Protein AF-A0A923W7W1-F1 (afdb_monomer)

Sequence (43 aa):
EYTSTQEDGSIAAAERMIPFVAAYVDKVDIAGKCITVDWQPDY

Secondary structure (DSSP, 8-state):
--EEE-TTS-EEE-------STTTEEEEETTTTEEEE------

Nearest PDB structures (foldseek):
  1v1i-assembly1_B  TM=3.838E-01  e=7.770E+00  Human mastadenovirus C

pLDDT: mean 88.76, std 10.68, range [45.0, 98.25]

Foldseek 3Di:
DDWDQDPVRDIDDDDDDDDPDVVFWPDDDPVVRDTDTPDDPPD

Mean predicted aligned error: 4.92 Å

Radius of gyration: 13.51 Å; Cα contacts (8 Å, |Δi|>4): 41; chains: 1; bounding box: 28×19×36 Å

Solvent-accessible surface area (backbone atoms only — not comparable to full-atom values): 3039 Å² total; per-residue (Å²): 137,56,68,42,76,45,98,87,71,49,77,40,82,50,88,81,90,76,72,98,41,79,88,32,42,77,42,79,37,78,90,76,74,43,72,44,61,67,72,73,80,86,122

Structure (mmCIF, N/CA/C/O backbone):
data_AF-A0A923W7W1-F1
#
_entry.id   AF-A0A923W7W1-F1
#
loop_
_atom_site.group_PDB
_atom_site.id
_atom_site.type_symbol
_atom_site.label_atom_id
_atom_site.label_alt_id
_atom_site.label_comp_id
_atom_site.label_asym_id
_atom_site.label_entity_id
_atom_site.label_seq_id
_atom_site.pdbx_PDB_ins_code
_atom_site.Cartn_x
_atom_site.Cartn_y
_atom_site.Cartn_z
_atom_site.occupancy
_atom_site.B_iso_or_equiv
_atom_site.auth_seq_id
_atom_site.auth_comp_id
_atom_site.auth_asym_id
_atom_site.auth_atom_id
_atom_site.pdbx_PDB_model_num
ATOM 1 N N . GLU A 1 1 ? 10.066 0.443 -3.723 1.00 71.75 1 GLU A N 1
ATOM 2 C CA . GLU A 1 1 ? 9.523 1.253 -4.835 1.00 71.75 1 GLU A CA 1
ATOM 3 C C . GLU A 1 1 ? 9.495 0.392 -6.087 1.00 71.75 1 GLU A C 1
ATOM 5 O O . GLU A 1 1 ? 10.378 -0.449 -6.224 1.00 71.75 1 GLU A O 1
ATOM 10 N N . TYR A 1 2 ? 8.472 0.527 -6.935 1.00 80.06 2 TYR A N 1
ATOM 11 C CA . TYR A 1 2 ? 8.406 -0.212 -8.196 1.00 80.06 2 TYR A CA 1
ATOM 12 C C . TYR A 1 2 ? 8.965 0.628 -9.338 1.00 80.06 2 TYR A C 1
ATOM 14 O O . TYR A 1 2 ? 8.686 1.825 -9.429 1.00 80.06 2 TYR A O 1
ATOM 22 N N . THR A 1 3 ? 9.736 -0.013 -10.207 1.00 87.62 3 THR A N 1
ATOM 23 C CA . THR A 1 3 ? 10.379 0.635 -11.338 1.00 87.62 3 THR A CA 1
ATOM 24 C C . THR A 1 3 ? 10.129 -0.127 -12.633 1.00 87.62 3 THR A C 1
ATOM 26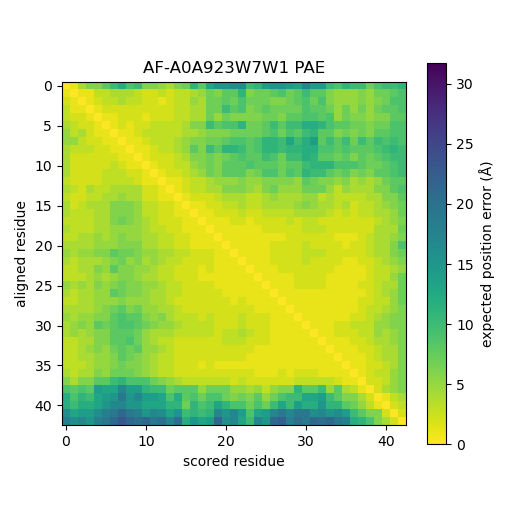 O O . THR A 1 3 ? 9.990 -1.350 -12.630 1.00 87.62 3 THR A O 1
ATOM 29 N N . SER A 1 4 ? 10.070 0.610 -13.742 1.00 86.00 4 SER A N 1
ATOM 30 C CA . SER A 1 4 ? 9.992 0.060 -15.096 1.00 86.00 4 SER A CA 1
ATOM 31 C C . SER A 1 4 ? 11.179 0.542 -15.922 1.00 86.00 4 SER A C 1
ATOM 33 O O . SER A 1 4 ? 11.670 1.659 -15.737 1.00 86.00 4 SER A O 1
ATOM 35 N N . THR A 1 5 ? 11.639 -0.301 -16.841 1.00 90.88 5 THR A N 1
ATOM 36 C CA . THR A 1 5 ? 12.669 0.057 -17.819 1.00 90.88 5 THR A CA 1
ATOM 37 C C . THR A 1 5 ? 12.013 0.764 -19.001 1.00 90.88 5 THR A C 1
ATOM 39 O O . THR A 1 5 ? 11.028 0.275 -19.550 1.00 90.88 5 THR A O 1
ATOM 42 N N . GLN A 1 6 ? 12.544 1.925 -19.369 1.00 88.25 6 GLN A N 1
ATOM 43 C CA . GLN A 1 6 ? 12.115 2.697 -20.534 1.00 88.25 6 GLN A CA 1
ATOM 44 C C . GLN A 1 6 ? 12.884 2.258 -21.790 1.00 88.25 6 GLN A C 1
ATOM 46 O O . GLN A 1 6 ? 13.910 1.587 -21.691 1.00 88.25 6 GLN A O 1
ATOM 51 N N . GLU A 1 7 ? 12.424 2.666 -22.974 1.00 89.69 7 GLU A N 1
ATOM 52 C CA . GLU A 1 7 ? 13.012 2.270 -24.268 1.00 89.69 7 GLU A CA 1
ATOM 53 C C . GLU A 1 7 ? 14.494 2.671 -24.426 1.00 89.69 7 GLU A C 1
ATOM 55 O O . GLU A 1 7 ? 15.254 1.974 -25.090 1.00 89.69 7 GLU A O 1
ATOM 60 N N . ASP A 1 8 ? 14.924 3.743 -23.755 1.00 92.56 8 ASP A N 1
ATOM 61 C CA . ASP A 1 8 ? 16.318 4.225 -23.707 1.00 92.56 8 ASP A CA 1
ATOM 62 C C . ASP A 1 8 ? 17.180 3.502 -22.640 1.00 92.56 8 ASP A C 1
ATOM 64 O O . ASP A 1 8 ? 18.303 3.891 -22.337 1.00 92.56 8 ASP A O 1
ATOM 68 N N . GLY A 1 9 ? 16.647 2.457 -21.998 1.00 88.94 9 GLY A N 1
ATOM 69 C CA . GLY A 1 9 ? 17.346 1.673 -20.971 1.00 88.94 9 GLY A CA 1
ATOM 70 C C . GLY A 1 9 ? 17.417 2.331 -19.588 1.00 88.94 9 GLY A C 1
ATOM 71 O O . GLY A 1 9 ? 17.939 1.731 -18.647 1.00 88.94 9 GLY A O 1
ATOM 72 N N . SER A 1 10 ? 16.867 3.536 -19.424 1.00 92.75 10 SER A N 1
ATOM 73 C CA . SER A 1 10 ? 16.742 4.183 -18.116 1.00 92.75 10 SER A CA 1
ATOM 74 C C . SER A 1 10 ? 15.654 3.526 -17.255 1.00 92.75 10 SER A C 1
ATOM 76 O O . SER A 1 10 ? 14.647 3.024 -17.756 1.00 92.75 10 SER A O 1
ATOM 78 N N . ILE A 1 11 ? 15.857 3.530 -15.935 1.00 92.38 11 ILE A N 1
ATOM 79 C CA . ILE A 1 11 ? 14.908 3.002 -14.948 1.00 92.38 11 ILE A CA 1
ATOM 80 C C . ILE A 1 11 ? 14.094 4.172 -14.390 1.00 92.38 11 ILE A C 1
ATOM 82 O O . ILE A 1 11 ? 14.671 5.131 -13.879 1.00 92.38 11 ILE A O 1
ATOM 86 N N . ALA A 1 12 ? 12.767 4.080 -14.458 1.00 89.62 12 ALA A N 1
ATOM 87 C CA . ALA A 1 12 ? 11.854 5.091 -13.930 1.00 89.62 12 ALA A CA 1
ATOM 88 C C . ALA A 1 12 ? 10.926 4.505 -12.866 1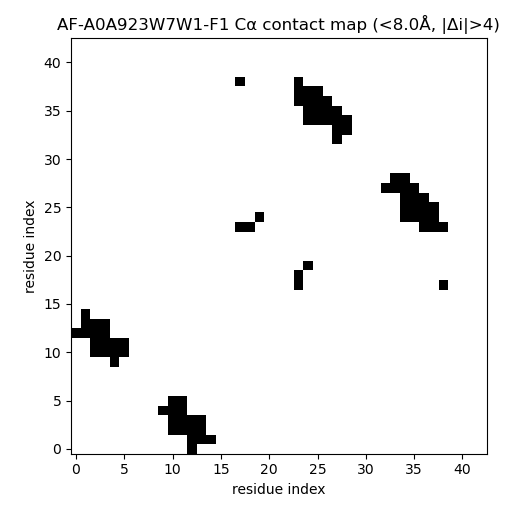.00 89.62 12 ALA A C 1
ATOM 90 O O . ALA A 1 12 ? 10.577 3.325 -12.916 1.00 89.62 12 ALA A O 1
ATOM 91 N N . ALA 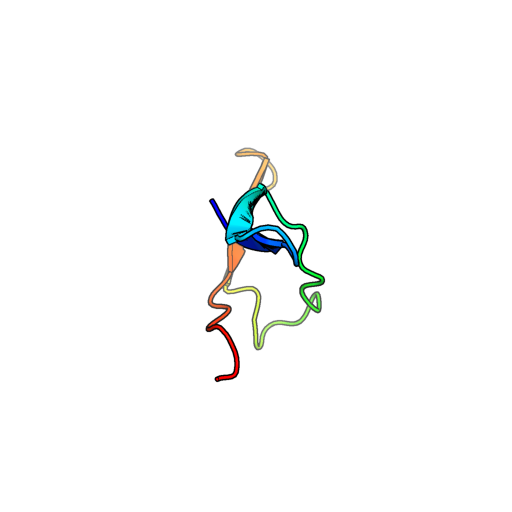A 1 13 ? 10.506 5.344 -11.916 1.00 91.12 13 ALA A N 1
ATOM 92 C CA . ALA A 1 13 ? 9.408 5.010 -11.018 1.00 91.12 13 ALA A CA 1
ATOM 93 C C . ALA A 1 13 ? 8.140 4.746 -11.840 1.00 91.12 13 ALA A C 1
ATOM 95 O O . ALA A 1 13 ? 7.839 5.489 -12.775 1.00 91.12 13 ALA A O 1
ATOM 96 N N . ALA A 1 14 ? 7.418 3.683 -11.494 1.00 86.56 14 ALA A N 1
ATOM 97 C CA . ALA A 1 14 ? 6.242 3.247 -12.231 1.00 86.56 14 ALA A CA 1
ATOM 98 C C . ALA A 1 14 ? 5.038 3.074 -11.304 1.00 86.56 14 ALA A C 1
ATOM 100 O O . ALA A 1 14 ? 5.160 2.634 -10.158 1.00 86.56 14 ALA A O 1
ATOM 101 N N . GLU A 1 15 ? 3.861 3.398 -11.830 1.00 89.69 15 GLU A N 1
ATOM 102 C CA . GLU A 1 15 ? 2.583 3.189 -11.158 1.00 89.69 15 GLU A CA 1
ATOM 103 C C . GLU A 1 15 ? 2.063 1.768 -11.426 1.00 89.69 15 GLU A C 1
ATOM 105 O O . GLU A 1 15 ? 2.364 1.160 -12.455 1.00 89.69 15 GLU A O 1
ATOM 110 N N . 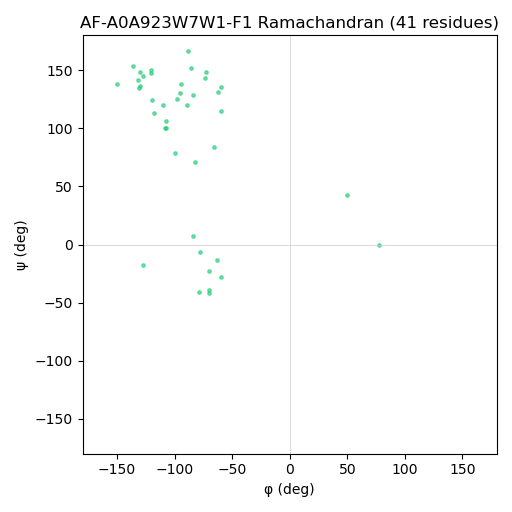ARG A 1 16 ? 1.271 1.221 -10.496 1.00 86.00 16 ARG A N 1
ATOM 111 C CA . ARG A 1 16 ? 0.583 -0.068 -10.661 1.00 86.00 16 ARG A CA 1
ATOM 112 C C . ARG A 1 16 ? -0.879 0.063 -10.263 1.00 86.00 16 ARG A C 1
ATOM 114 O O . ARG A 1 16 ? -1.196 0.703 -9.262 1.00 86.00 16 ARG A O 1
ATOM 121 N N . MET A 1 17 ? -1.759 -0.599 -11.007 1.00 90.19 17 MET A N 1
ATOM 122 C CA . MET A 1 17 ? -3.158 -0.756 -10.618 1.00 90.19 17 MET A CA 1
ATOM 123 C C . MET A 1 17 ? -3.307 -2.014 -9.765 1.00 90.19 17 MET A C 1
ATOM 125 O O . MET A 1 17 ? -3.017 -3.109 -10.234 1.00 90.19 17 MET A O 1
ATOM 129 N N . ILE A 1 18 ? -3.774 -1.855 -8.527 1.00 89.81 18 ILE A N 1
ATOM 130 C CA . ILE A 1 18 ? -4.033 -2.966 -7.604 1.00 89.81 18 ILE A CA 1
ATOM 131 C C . ILE A 1 18 ? -5.552 -3.086 -7.420 1.00 89.81 18 ILE A C 1
ATOM 133 O O . ILE A 1 18 ? -6.178 -2.122 -6.966 1.00 89.81 18 ILE A O 1
ATOM 137 N N . PRO A 1 19 ? -6.178 -4.228 -7.756 1.00 92.56 19 PRO A N 1
ATOM 138 C CA . PRO A 1 19 ? -7.592 -4.457 -7.490 1.00 92.56 19 PRO A CA 1
ATOM 139 C C . PRO A 1 19 ? -7.877 -4.438 -5.985 1.00 92.56 19 PRO A C 1
ATOM 141 O O . PRO A 1 19 ? -7.219 -5.124 -5.205 1.00 92.56 19 PRO A O 1
ATOM 144 N N . PHE A 1 20 ? -8.895 -3.685 -5.566 1.00 94.50 20 PHE A N 1
ATOM 145 C CA . PHE A 1 20 ? -9.259 -3.565 -4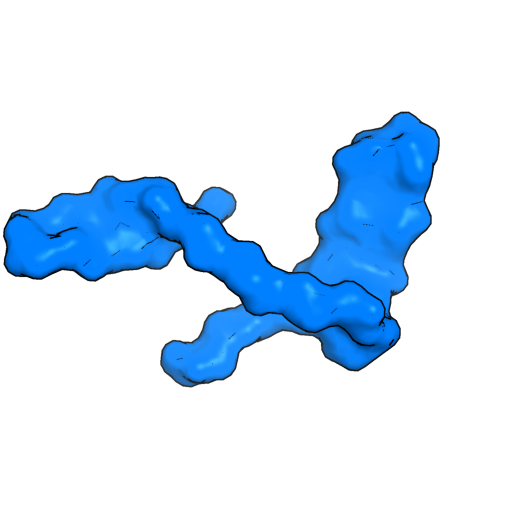.153 1.00 94.50 20 PHE A CA 1
ATOM 146 C C . PHE A 1 20 ? -10.135 -4.743 -3.694 1.00 94.50 20 PHE A C 1
ATOM 148 O O . PHE A 1 20 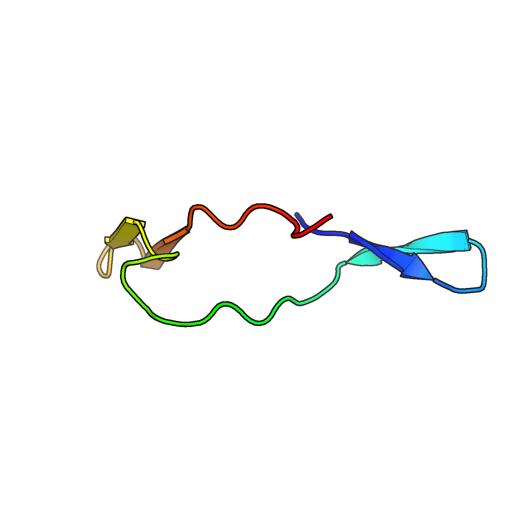? -11.342 -4.611 -3.495 1.00 94.50 20 PHE A O 1
ATOM 155 N N . VAL A 1 21 ? -9.520 -5.921 -3.583 1.00 94.31 21 VAL A N 1
ATOM 156 C CA . VAL A 1 21 ? -10.165 -7.178 -3.175 1.00 94.31 21 VAL A CA 1
ATOM 157 C C . VAL A 1 21 ? -9.293 -7.938 -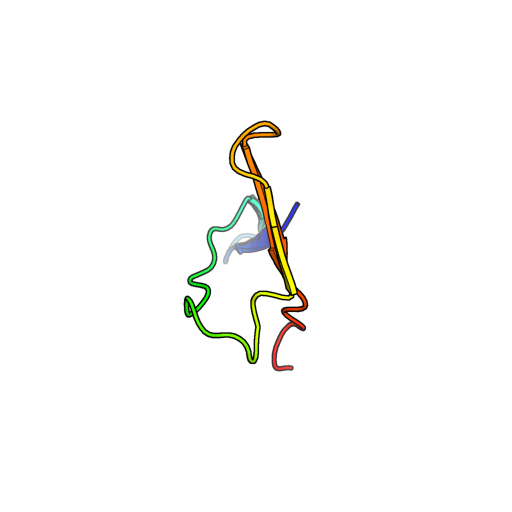2.178 1.00 94.31 21 VAL A C 1
ATOM 159 O O . VAL A 1 21 ? -8.070 -7.830 -2.200 1.00 94.31 21 VAL A O 1
ATOM 162 N N . ALA A 1 22 ? -9.921 -8.758 -1.332 1.00 94.12 22 ALA A N 1
ATOM 163 C CA . ALA A 1 22 ? -9.236 -9.501 -0.268 1.00 94.12 22 ALA A CA 1
ATOM 164 C C . ALA A 1 22 ? -8.205 -10.531 -0.771 1.00 94.12 22 ALA A C 1
ATOM 166 O O . ALA A 1 22 ? -7.410 -11.019 0.017 1.00 94.12 22 ALA A O 1
ATOM 167 N N . ALA A 1 23 ? -8.208 -10.859 -2.068 1.00 92.62 23 ALA A N 1
ATOM 168 C CA . ALA A 1 23 ? -7.180 -11.708 -2.667 1.00 92.62 23 ALA A CA 1
ATOM 169 C C . ALA A 1 23 ? -5.804 -11.023 -2.757 1.00 92.62 23 ALA A C 1
ATOM 171 O O . ALA A 1 23 ? -4.803 -11.719 -2.855 1.00 92.62 23 ALA A O 1
ATOM 172 N N . TYR A 1 24 ? -5.764 -9.685 -2.746 1.00 92.19 24 TYR A N 1
ATOM 173 C CA . TYR A 1 24 ? -4.538 -8.902 -2.946 1.00 92.19 24 TYR A CA 1
ATOM 174 C C . TYR A 1 24 ? -4.283 -7.861 -1.850 1.00 92.19 24 TYR A C 1
ATOM 176 O O . TYR A 1 24 ? -3.177 -7.339 -1.734 1.00 92.19 24 TYR A O 1
ATOM 184 N N . VAL A 1 25 ? -5.303 -7.511 -1.064 1.00 94.50 25 VAL A N 1
ATOM 185 C CA . VAL A 1 25 ? -5.208 -6.521 0.013 1.00 94.50 25 VAL A CA 1
ATOM 186 C C . VAL A 1 25 ? -5.259 -7.235 1.359 1.00 94.50 25 VAL A C 1
ATOM 188 O O . VAL A 1 25 ? -6.331 -7.648 1.798 1.00 94.50 25 VAL A O 1
ATOM 191 N N . ASP A 1 26 ? -4.113 -7.320 2.035 1.00 95.88 26 ASP A N 1
ATOM 192 C CA . ASP A 1 26 ? -3.986 -8.011 3.323 1.00 95.88 26 ASP A CA 1
ATOM 193 C C . ASP A 1 26 ? -4.501 -7.173 4.490 1.00 95.88 26 ASP A C 1
ATOM 195 O O . ASP A 1 26 ? -5.119 -7.680 5.428 1.00 95.88 26 ASP A O 1
ATOM 199 N N . LYS A 1 27 ? -4.203 -5.868 4.474 1.00 97.69 27 LYS A N 1
ATOM 200 C CA . LYS A 1 27 ? -4.509 -4.982 5.599 1.00 97.69 27 LYS A CA 1
ATOM 201 C C . LYS A 1 27 ? -4.777 -3.559 5.144 1.00 97.69 27 LYS A C 1
ATOM 203 O O . LYS A 1 27 ? -4.026 -2.9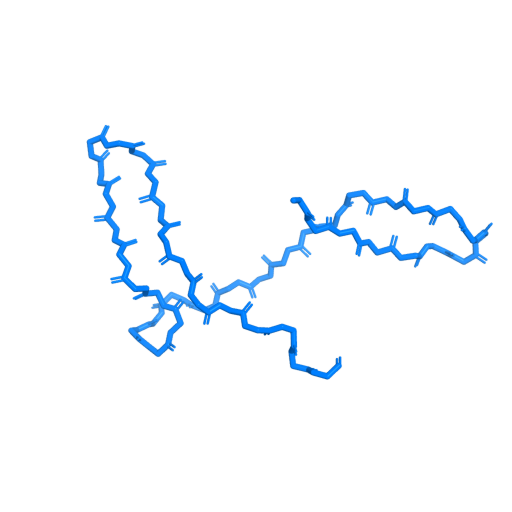98 4.355 1.00 97.69 27 LYS A O 1
ATOM 208 N N . VAL A 1 28 ? -5.791 -2.944 5.748 1.00 97.62 28 VAL A N 1
ATOM 209 C CA . VAL A 1 28 ? -6.084 -1.513 5.630 1.00 97.62 28 VAL A CA 1
ATOM 210 C C . VAL A 1 28 ? -5.978 -0.878 7.015 1.00 97.62 28 VAL A C 1
ATOM 212 O O . VAL A 1 28 ? -6.778 -1.165 7.903 1.00 97.62 28 VAL A O 1
ATOM 215 N N . ASP A 1 29 ? -4.985 -0.016 7.205 1.00 98.25 29 ASP A N 1
ATOM 216 C CA . ASP A 1 29 ? -4.799 0.787 8.411 1.00 98.25 29 ASP A CA 1
ATOM 217 C C . ASP A 1 29 ? -5.149 2.252 8.122 1.00 98.25 29 ASP A C 1
ATOM 219 O O . ASP A 1 29 ? -4.362 3.007 7.547 1.00 98.25 29 ASP A O 1
ATOM 223 N N . ILE A 1 30 ? -6.355 2.660 8.526 1.00 97.94 30 ILE A N 1
ATOM 224 C CA . ILE A 1 30 ? -6.867 4.017 8.295 1.00 97.94 30 ILE A CA 1
ATOM 225 C C . ILE A 1 30 ? -6.132 5.052 9.154 1.00 97.94 30 ILE A C 1
ATOM 227 O O . ILE A 1 30 ? -5.834 6.145 8.674 1.00 97.94 30 ILE A O 1
ATOM 231 N N . ALA A 1 31 ? -5.815 4.714 10.406 1.00 98.06 31 ALA A N 1
ATOM 232 C CA . ALA A 1 31 ? -5.116 5.626 11.309 1.00 98.06 31 ALA A CA 1
ATOM 233 C C . ALA A 1 31 ? -3.662 5.830 10.858 1.00 98.06 31 ALA A C 1
ATOM 235 O O . ALA A 1 31 ? -3.177 6.961 10.822 1.00 98.06 31 ALA A O 1
ATOM 236 N N . GLY A 1 32 ? -3.002 4.742 10.448 1.00 97.94 32 GLY A N 1
ATOM 237 C CA . GLY A 1 32 ? -1.648 4.745 9.895 1.00 97.94 32 GLY A CA 1
ATOM 238 C C . GLY A 1 32 ? -1.554 5.186 8.431 1.00 97.94 32 GLY A C 1
ATOM 239 O O . GLY A 1 32 ? -0.443 5.331 7.928 1.00 97.94 32 GLY A O 1
ATOM 240 N N . LYS A 1 33 ? -2.689 5.403 7.746 1.00 97.88 33 LYS A N 1
ATOM 241 C CA . LYS A 1 33 ? -2.776 5.721 6.305 1.00 97.88 33 LYS A CA 1
ATOM 242 C C . LYS A 1 33 ? -1.956 4.758 5.441 1.00 97.88 33 LYS A C 1
ATOM 244 O O . LYS A 1 33 ? -1.257 5.171 4.518 1.00 97.88 33 LYS A O 1
ATOM 249 N N . CYS A 1 34 ? -2.033 3.473 5.767 1.00 97.00 34 CYS A N 1
ATOM 250 C CA . CYS A 1 34 ? -1.217 2.434 5.160 1.00 97.00 34 CYS A CA 1
ATOM 251 C C . CYS A 1 34 ? -2.096 1.270 4.705 1.00 97.00 34 CYS A C 1
ATOM 253 O O . CYS A 1 34 ? -2.983 0.825 5.433 1.00 97.00 34 CYS A O 1
ATOM 255 N N . ILE A 1 35 ? -1.835 0.766 3.503 1.00 96.31 35 ILE A N 1
ATOM 256 C CA . ILE A 1 35 ? -2.458 -0.447 2.977 1.00 96.31 35 ILE A CA 1
ATOM 257 C C . ILE A 1 35 ? -1.331 -1.440 2.701 1.00 96.31 35 ILE A C 1
ATOM 259 O O . ILE A 1 35 ? -0.376 -1.113 1.999 1.00 96.31 35 ILE A O 1
ATOM 263 N N . THR A 1 36 ? -1.424 -2.633 3.281 1.00 95.75 36 THR A N 1
ATOM 264 C CA . THR A 1 36 ? -0.512 -3.749 3.010 1.00 95.75 36 THR A CA 1
ATOM 265 C C . THR A 1 36 ? -1.136 -4.635 1.947 1.00 95.75 36 THR A C 1
ATOM 267 O O . THR A 1 36 ? -2.312 -4.991 2.051 1.00 95.75 36 THR A O 1
ATOM 270 N N . VAL A 1 37 ? -0.354 -4.946 0.920 1.00 93.62 37 VAL A N 1
ATOM 271 C CA . VAL A 1 37 ? -0.778 -5.719 -0.245 1.00 93.62 37 VAL A CA 1
ATOM 272 C C . VAL A 1 37 ? 0.237 -6.828 -0.499 1.00 93.62 37 VAL A C 1
ATOM 274 O O . VAL A 1 37 ? 1.440 -6.554 -0.497 1.00 93.62 37 VAL A O 1
ATOM 277 N N . ASP A 1 38 ? -0.239 -8.042 -0.760 1.00 89.50 38 ASP A N 1
ATOM 278 C CA . ASP A 1 38 ? 0.569 -9.135 -1.302 1.00 89.50 38 ASP A CA 1
ATOM 279 C C . ASP A 1 38 ? 0.293 -9.218 -2.802 1.00 89.50 38 ASP A C 1
ATOM 281 O O . ASP A 1 38 ? -0.532 -9.986 -3.298 1.00 89.50 38 ASP A O 1
ATOM 285 N N . TRP A 1 39 ? 0.937 -8.307 -3.527 1.00 78.44 39 TRP A N 1
ATOM 286 C CA . TRP A 1 39 ? 0.891 -8.263 -4.979 1.00 78.44 39 TRP A CA 1
ATOM 287 C C . TRP A 1 39 ? 2.245 -8.701 -5.524 1.00 78.44 39 TRP A C 1
ATOM 289 O O . TRP A 1 39 ? 3.202 -7.918 -5.575 1.00 78.44 39 TRP A O 1
ATOM 299 N N . GLN A 1 40 ? 2.324 -9.954 -5.957 1.00 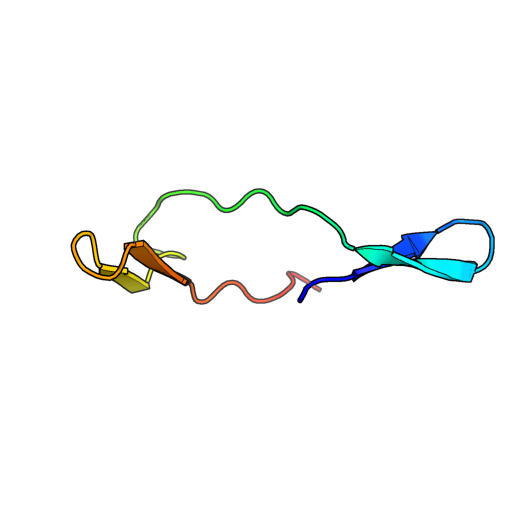70.12 40 GLN A N 1
ATOM 300 C CA . GLN A 1 40 ? 3.474 -10.434 -6.712 1.00 70.12 40 GLN A CA 1
ATOM 301 C C . GLN A 1 40 ? 3.420 -9.854 -8.136 1.00 70.12 40 GLN A C 1
ATOM 303 O O . GLN A 1 40 ? 2.334 -9.671 -8.682 1.00 70.12 40 GLN A O 1
ATOM 308 N N . PRO A 1 41 ? 4.557 -9.494 -8.760 1.00 67.00 41 PRO A N 1
ATOM 309 C CA . PRO A 1 41 ? 4.570 -9.278 -10.201 1.00 67.00 41 PRO A CA 1
ATOM 310 C C . PRO A 1 41 ? 4.143 -10.590 -10.868 1.00 67.00 41 PRO A C 1
ATOM 312 O O . PRO A 1 41 ? 4.818 -11.607 -10.714 1.00 67.00 41 PRO A O 1
ATOM 315 N N . ASP A 1 42 ? 2.991 -10.582 -11.535 1.00 63.91 42 ASP A N 1
ATOM 316 C CA . ASP A 1 42 ? 2.535 -11.699 -12.355 1.00 63.91 42 ASP A CA 1
ATOM 317 C C . ASP A 1 42 ? 3.485 -11.862 -13.555 1.00 63.91 42 ASP A C 1
ATOM 319 O O . ASP A 1 42 ? 3.195 -11.361 -14.636 1.00 63.91 42 ASP A O 1
ATOM 323 N N . TYR A 1 43 ? 4.601 -12.570 -13.335 1.00 45.00 43 TYR A N 1
ATOM 324 C CA . TYR A 1 43 ? 5.666 -12.890 -14.299 1.00 45.00 43 TYR A CA 1
ATOM 325 C C . TYR A 1 43 ? 6.485 -11.717 -14.872 1.00 45.00 43 TYR A C 1
ATOM 327 O O . TYR A 1 43 ? 5.947 -10.634 -15.184 1.00 45.00 43 TYR A O 1
#